Protein AF-A0A9P8YBA4-F1 (afdb_monomer)

Mean predicted aligned error: 13.86 Å

Foldseek 3Di:
DDDDDDDDPPPVVVVVVVVVVPPPDPLVVVVVVVVVLLVVLVVVVVVVVVDPDDDDDDDPPDPPRDDDDPLVVQQSVCVVVVHDPLVSQLVVVLVVLLVVLVVCVVVVNDDPVVSVCVSVDPCSVVVSVVVCVVCVPPDPVRPDDDDVVVVVVVVCQVVDPDHPDDD
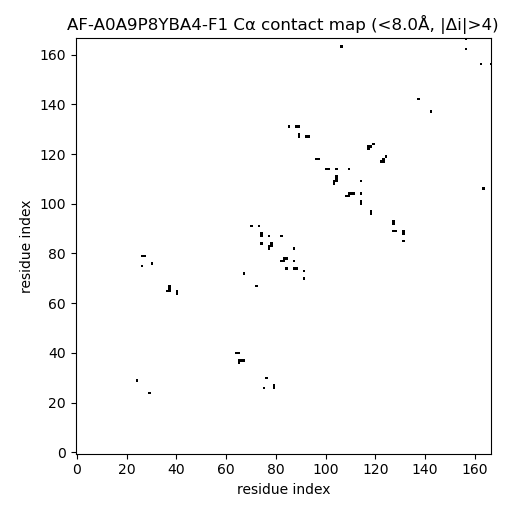
Nearest PDB structures (foldseek):
  8hc1-assembly1_D  TM=9.149E-01  e=4.266E-02  Helicobacter pylori 26695

Sequence (167 aa):
MGSDSEGYDDDSDVVEDERVRQRNVDIPAVIKAFAMLLRRSGSLAAANSSNTTTTTTTPSAAIPPVSAHLAPLFGAIARALGLDAHHTAYIFMLSHVKALVSAAIRAGMFGPFQAQKILAGKEVRELLPALIKREWDTPIEKAGQSSPVVDLWIGRHEILYSRVFNS

InterPro domains:
  IPR002639 Urease accessory protein UreF [PF01730] (59-120)
  IPR038277 UreF domain superfamily [G3DSA:1.10.4190.10] (29-143)

Secondary structure (DSSP, 8-state):
-----------HHHHHHHHHHT----HHHHHHHHHHHHHHHHHHHHHHTT------------PPP----HHHHHHHHHHHTT--HHHHHHHHHHHHHHHHHHHHHHTTSS-HHHHHHHHTSHHHHHHHHHHHHHHTT--GGG-----HHHHHHHTTGGG-SS-SS--

pLDDT: mean 76.63, std 19.06, range [36.06, 96.75]

Organism: NCBI:txid1682393

Structure (mmCIF, N/CA/C/O backbone):
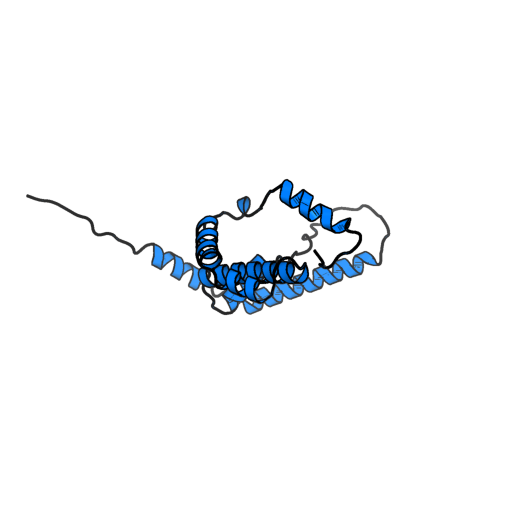data_AF-A0A9P8YBA4-F1
#
_entry.id   AF-A0A9P8YBA4-F1
#
loop_
_atom_site.group_PDB
_atom_site.id
_atom_site.type_symbol
_atom_site.label_atom_id
_atom_site.label_alt_id
_atom_site.label_comp_id
_atom_site.label_asym_id
_atom_site.label_entity_id
_atom_site.label_seq_id
_atom_site.pdbx_PDB_ins_code
_atom_site.Cartn_x
_atom_site.Cartn_y
_atom_site.Cartn_z
_atom_site.occupancy
_atom_site.B_iso_or_equiv
_atom_site.auth_seq_id
_atom_site.auth_comp_id
_atom_site.auth_asym_id
_atom_site.auth_atom_id
_atom_site.pdbx_PDB_model_num
ATOM 1 N N . MET A 1 1 ? -37.269 43.708 14.341 1.00 43.59 1 MET A N 1
ATOM 2 C CA . MET A 1 1 ? -37.031 42.604 13.391 1.00 43.59 1 MET A CA 1
ATOM 3 C C . MET A 1 1 ? -35.709 41.978 13.815 1.00 43.59 1 MET A C 1
ATOM 5 O O . MET A 1 1 ? -34.718 42.683 13.748 1.00 43.59 1 MET A O 1
ATOM 9 N N . GLY A 1 2 ? -35.649 40.821 14.486 1.00 45.50 2 GLY A N 1
ATOM 10 C CA . GLY A 1 2 ? -36.153 39.521 14.010 1.00 45.50 2 GLY A CA 1
ATOM 11 C C . GLY A 1 2 ? -35.356 39.175 12.750 1.00 45.50 2 GLY A C 1
ATOM 12 O O . GLY A 1 2 ? -35.478 39.930 11.794 1.00 45.50 2 GLY A O 1
ATOM 13 N N . SER A 1 3 ? -34.471 38.187 12.700 1.00 43.16 3 SER A N 1
ATOM 14 C CA . SER A 1 3 ? -34.571 36.809 13.197 1.00 43.16 3 SER A CA 1
ATOM 15 C C . SER A 1 3 ? -33.250 36.085 12.873 1.00 43.16 3 SER A C 1
ATOM 17 O O . SER A 1 3 ? -32.675 36.412 11.840 1.00 43.16 3 SER A O 1
ATOM 19 N N . ASP A 1 4 ? -32.841 35.153 13.748 1.00 47.38 4 ASP A N 1
ATOM 20 C CA . ASP A 1 4 ? -32.407 33.763 13.468 1.00 47.38 4 ASP A CA 1
ATOM 21 C C . ASP A 1 4 ? -31.289 33.529 12.428 1.00 47.38 4 ASP A C 1
ATOM 23 O O . ASP A 1 4 ? -31.212 34.187 11.404 1.00 47.38 4 ASP A O 1
ATOM 27 N N . SER A 1 5 ? -30.397 32.551 12.493 1.00 51.56 5 SER A N 1
ATOM 28 C CA . SER A 1 5 ? -30.035 31.438 13.374 1.00 51.56 5 SER A CA 1
ATOM 29 C C . SER A 1 5 ? -29.031 30.659 12.520 1.00 51.56 5 SER A C 1
ATOM 31 O O . SER A 1 5 ? -29.320 30.482 11.344 1.00 51.56 5 SER A O 1
ATOM 33 N N . GLU A 1 6 ? -27.919 30.175 13.065 1.00 48.19 6 GLU A N 1
ATOM 34 C CA . GLU A 1 6 ? -27.308 28.899 12.645 1.00 48.19 6 GLU A CA 1
ATOM 35 C C . GLU A 1 6 ? -26.088 28.644 13.532 1.00 48.19 6 GLU A C 1
ATOM 37 O O . GLU A 1 6 ? -24.951 29.005 13.230 1.00 48.19 6 GLU A O 1
ATOM 42 N N . GLY A 1 7 ? -26.374 28.063 14.699 1.00 44.19 7 GLY A N 1
ATOM 43 C CA . GLY A 1 7 ? -25.405 27.224 15.384 1.00 44.19 7 GLY A CA 1
ATOM 44 C C . GLY A 1 7 ? -25.181 25.991 14.519 1.00 44.19 7 GLY A C 1
ATOM 45 O O . GLY A 1 7 ? -26.136 25.315 14.142 1.00 44.19 7 GLY A O 1
ATOM 46 N N . TYR A 1 8 ? -23.928 25.753 14.156 1.00 43.12 8 TYR A N 1
ATOM 47 C CA . TYR A 1 8 ? -23.510 24.526 13.503 1.00 43.12 8 TYR A CA 1
ATOM 48 C C . TYR A 1 8 ? -23.069 23.574 14.616 1.00 43.12 8 TYR A C 1
ATOM 50 O O . TYR A 1 8 ? -21.949 23.665 15.116 1.00 43.12 8 TYR A O 1
ATOM 58 N N . ASP A 1 9 ? -24.017 22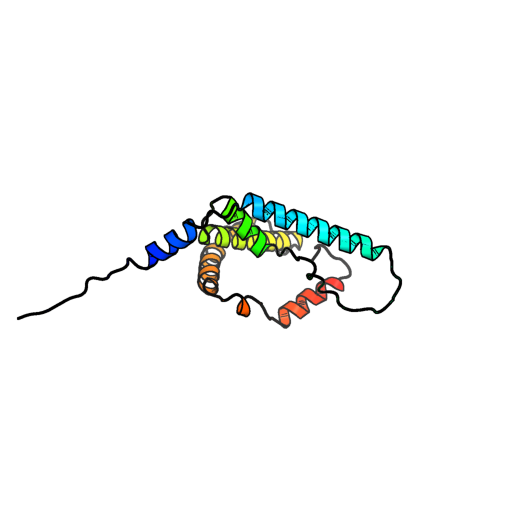.756 15.071 1.00 47.31 9 ASP A N 1
ATOM 59 C CA . ASP A 1 9 ? -23.777 21.621 15.957 1.00 47.31 9 ASP A CA 1
ATOM 60 C C . ASP A 1 9 ? -22.985 20.558 15.176 1.00 47.31 9 ASP A C 1
ATOM 62 O O . ASP A 1 9 ? -23.546 19.825 14.365 1.00 47.31 9 ASP A O 1
ATOM 66 N N . ASP A 1 10 ? -21.675 20.494 15.417 1.00 51.28 10 ASP A N 1
ATOM 67 C CA . ASP A 1 10 ? -20.763 19.450 14.927 1.00 51.28 10 ASP A CA 1
ATOM 68 C C . ASP A 1 10 ? -20.292 18.590 16.114 1.00 51.28 10 ASP A C 1
ATOM 70 O O . ASP A 1 10 ? -19.117 18.546 16.461 1.00 51.28 10 ASP A O 1
ATOM 74 N N . ASP A 1 11 ? -21.250 17.983 16.821 1.00 46.94 11 ASP A N 1
ATOM 75 C CA . ASP A 1 11 ? -21.000 17.143 18.010 1.00 46.94 11 ASP A CA 1
ATOM 76 C C . ASP A 1 11 ? -21.349 15.659 17.749 1.00 46.94 11 ASP A C 1
ATOM 78 O O . ASP A 1 11 ? -21.244 14.806 18.631 1.00 46.94 11 ASP A O 1
ATOM 82 N N . SER A 1 12 ? -21.765 15.309 16.523 1.00 49.88 12 SER A N 1
ATOM 83 C CA . SER A 1 12 ? -22.125 13.933 16.144 1.00 49.88 12 SER A CA 1
ATOM 84 C C . SER A 1 12 ? -20.917 13.047 15.834 1.00 49.88 12 SER A C 1
ATOM 86 O O . SER A 1 12 ? -20.954 11.851 16.132 1.00 49.88 12 SER A O 1
ATOM 88 N N . ASP A 1 13 ? -19.833 13.620 15.308 1.00 47.62 13 ASP A N 1
ATOM 89 C CA . ASP A 1 13 ? -18.666 12.853 14.846 1.00 47.62 13 ASP A CA 1
ATOM 90 C C . ASP A 1 13 ? -17.768 12.400 16.011 1.00 47.62 13 ASP A C 1
ATOM 92 O O . ASP A 1 13 ? -17.127 11.347 15.954 1.00 47.62 13 ASP A O 1
ATOM 96 N N . VAL A 1 14 ? -17.772 13.138 17.126 1.00 48.12 14 VAL A N 1
ATOM 97 C CA . VAL A 1 14 ? -16.989 12.799 18.329 1.00 48.12 14 VAL A CA 1
ATOM 98 C C . VAL A 1 14 ? -17.602 11.607 19.077 1.00 48.12 14 VAL A C 1
ATOM 100 O O . VAL A 1 14 ? -16.889 10.768 19.637 1.00 48.12 14 VAL A O 1
ATOM 103 N N . VAL A 1 15 ? -18.932 11.485 19.051 1.00 45.03 15 VAL A N 1
ATOM 104 C CA . VAL A 1 15 ? -19.670 10.468 19.817 1.00 45.03 15 VAL A CA 1
ATOM 105 C C . VAL A 1 15 ? -19.556 9.074 19.186 1.00 45.03 15 VAL A C 1
ATOM 107 O O . VAL A 1 15 ? -19.564 8.071 19.909 1.00 45.03 15 VAL A O 1
ATOM 110 N N . GLU A 1 16 ? -19.408 8.967 17.862 1.00 47.00 16 GLU A N 1
ATOM 111 C CA . GLU A 1 16 ? -19.177 7.672 17.205 1.00 47.00 16 GLU A CA 1
ATOM 112 C C . GLU A 1 16 ? -17.767 7.120 17.478 1.00 47.00 16 GLU A C 1
ATOM 114 O O . GLU A 1 16 ? -17.627 5.921 17.759 1.00 47.00 16 GLU A O 1
ATOM 119 N N . ASP A 1 17 ? -16.742 7.980 17.514 1.00 46.16 17 ASP A N 1
ATOM 120 C CA . ASP A 1 17 ? -15.359 7.573 17.807 1.00 46.16 17 ASP A CA 1
ATOM 121 C C . ASP A 1 17 ? -15.195 7.099 19.273 1.00 46.16 17 ASP A C 1
ATOM 123 O O . ASP A 1 17 ? -14.491 6.122 19.566 1.00 46.16 17 ASP A O 1
ATOM 127 N N . GLU A 1 18 ? -15.940 7.690 20.217 1.00 42.06 18 GLU A N 1
ATOM 128 C CA . GLU A 1 18 ? -15.974 7.229 21.615 1.00 42.06 18 GLU A CA 1
ATOM 129 C C . GLU A 1 18 ? -16.693 5.884 21.808 1.00 42.06 18 GLU A C 1
ATOM 131 O O . GLU A 1 18 ? -16.245 5.046 22.603 1.00 42.06 18 GLU A O 1
ATOM 136 N N . ARG A 1 19 ? -17.770 5.613 21.058 1.00 41.31 19 ARG A N 1
ATOM 137 C CA . ARG A 1 19 ? -18.504 4.335 21.159 1.00 41.31 19 ARG A CA 1
ATOM 138 C C . ARG A 1 19 ? -17.703 3.149 20.623 1.00 41.31 19 ARG A C 1
ATOM 140 O O . ARG A 1 19 ? -17.840 2.034 21.135 1.00 41.31 19 ARG A O 1
ATOM 147 N N . VAL A 1 20 ? -16.820 3.366 19.647 1.00 50.91 20 VAL A N 1
ATOM 148 C CA . VAL A 1 20 ? -15.900 2.326 19.152 1.00 50.91 20 VAL A CA 1
ATOM 149 C C . VAL A 1 20 ? -14.756 2.065 20.143 1.00 50.91 20 VAL A C 1
ATOM 151 O O . VAL A 1 20 ? -14.313 0.917 20.263 1.00 50.91 20 VAL A O 1
ATOM 154 N N . ARG A 1 21 ? -14.319 3.077 20.911 1.00 47.66 21 ARG A N 1
ATOM 155 C CA . ARG A 1 21 ? -13.279 2.940 21.952 1.00 47.66 21 ARG A CA 1
ATOM 156 C C . ARG A 1 21 ? -13.699 2.087 23.156 1.00 47.66 21 ARG A C 1
ATOM 158 O O . ARG A 1 21 ? -12.829 1.486 23.779 1.00 47.66 21 ARG A O 1
ATOM 165 N N . GLN A 1 22 ? -14.992 1.987 23.474 1.00 46.25 22 GLN A N 1
ATOM 166 C CA . GLN A 1 22 ? -15.466 1.305 24.693 1.00 46.25 22 GLN A CA 1
ATOM 167 C C . GLN A 1 22 ? -15.688 -0.211 24.572 1.00 46.25 22 GLN A C 1
ATOM 169 O O . GLN A 1 22 ? -15.947 -0.874 25.580 1.00 46.25 22 GLN A O 1
ATOM 174 N N . ARG A 1 23 ? -15.521 -0.820 23.391 1.00 53.34 23 ARG A N 1
ATOM 175 C CA . ARG A 1 23 ? -15.385 -2.282 23.333 1.00 53.34 23 ARG A CA 1
ATOM 176 C C . ARG A 1 23 ? -13.966 -2.646 23.741 1.00 53.34 23 ARG A C 1
ATOM 178 O O . ARG A 1 23 ? -13.057 -2.631 22.916 1.00 53.34 23 ARG A O 1
ATOM 185 N N . ASN A 1 24 ? -13.804 -3.000 25.014 1.00 56.22 24 ASN A N 1
ATOM 186 C CA . ASN A 1 24 ? -12.601 -3.622 25.560 1.00 56.22 24 ASN A CA 1
ATOM 187 C C . ASN A 1 24 ? -12.433 -5.035 24.960 1.00 56.22 24 ASN A C 1
ATOM 189 O O . ASN A 1 24 ? -12.641 -6.051 25.621 1.00 56.22 24 ASN A O 1
ATOM 193 N N . VAL A 1 25 ? -12.175 -5.102 23.653 1.00 64.50 25 VAL A N 1
ATOM 194 C CA . VAL A 1 25 ? -11.803 -6.330 22.959 1.00 64.50 25 VAL A CA 1
ATOM 195 C C . VAL A 1 25 ? -10.349 -6.581 23.317 1.00 64.50 25 VAL A C 1
ATOM 197 O O . VAL A 1 25 ? -9.489 -5.763 23.001 1.00 64.50 25 VAL A O 1
ATOM 200 N N . ASP A 1 26 ? -10.064 -7.708 23.960 1.00 75.44 26 ASP A N 1
ATOM 201 C CA . ASP A 1 26 ? -8.692 -8.168 24.166 1.00 75.44 26 ASP A CA 1
ATOM 202 C C . ASP A 1 26 ? -8.107 -8.588 22.804 1.00 75.44 26 ASP A C 1
ATOM 204 O O . ASP A 1 26 ? -8.183 -9.746 22.382 1.00 75.44 26 ASP A O 1
ATOM 208 N N . ILE A 1 27 ? -7.591 -7.606 22.058 1.00 72.06 27 ILE A N 1
ATOM 209 C CA . ILE A 1 27 ? -7.025 -7.793 20.717 1.00 72.06 27 ILE A CA 1
ATOM 210 C C . ILE A 1 27 ? -5.898 -8.848 20.734 1.00 72.06 27 ILE A C 1
ATOM 212 O O . ILE A 1 27 ? -5.898 -9.716 19.855 1.00 72.06 27 ILE A O 1
ATOM 216 N N . PRO A 1 28 ? -4.980 -8.873 21.726 1.00 75.94 28 PRO A N 1
ATOM 217 C CA . PRO A 1 28 ? -4.026 -9.970 21.887 1.00 75.94 28 PRO A CA 1
ATOM 218 C C . PRO A 1 28 ? -4.672 -11.357 21.992 1.00 75.94 28 PRO A C 1
ATOM 220 O O . PRO A 1 28 ? -4.176 -12.303 21.369 1.00 75.94 28 PRO A O 1
ATOM 223 N N . ALA A 1 29 ? -5.766 -11.505 22.744 1.00 80.56 29 ALA A N 1
ATOM 224 C CA . ALA A 1 29 ? -6.491 -12.773 22.827 1.00 80.56 29 ALA A CA 1
ATOM 225 C C . ALA A 1 29 ? -7.125 -13.163 21.483 1.00 80.56 29 ALA A C 1
ATOM 227 O O . ALA A 1 29 ? -7.011 -14.320 21.070 1.00 80.56 29 ALA A O 1
ATOM 228 N N . VAL A 1 30 ? -7.711 -12.204 20.757 1.00 80.12 30 VAL A N 1
ATOM 229 C CA . VAL A 1 30 ? -8.288 -12.436 19.420 1.00 80.12 30 VAL A CA 1
ATOM 230 C C . VAL A 1 30 ? -7.214 -12.869 18.419 1.00 80.12 30 VAL A C 1
ATOM 232 O O . VAL A 1 30 ? -7.400 -13.856 17.706 1.00 80.12 30 VAL A O 1
ATOM 235 N N . ILE A 1 31 ? -6.057 -12.201 18.401 1.00 80.62 31 ILE A N 1
ATOM 236 C CA . ILE A 1 31 ? -4.935 -12.558 17.518 1.00 80.62 31 ILE A CA 1
ATOM 237 C C . ILE A 1 31 ? -4.395 -13.951 17.866 1.00 80.62 31 ILE A C 1
ATOM 239 O O . ILE A 1 31 ? -4.142 -14.750 16.963 1.00 80.62 31 ILE A O 1
ATOM 243 N N . LYS A 1 32 ? -4.253 -14.284 19.158 1.00 82.56 32 LYS A N 1
ATOM 244 C CA . LYS A 1 32 ? -3.837 -15.631 19.591 1.00 82.56 32 LYS A CA 1
ATOM 245 C C . LYS A 1 32 ? -4.837 -16.698 19.150 1.00 82.56 32 LYS A C 1
ATOM 247 O O . LYS A 1 32 ? -4.419 -17.726 18.618 1.00 82.56 32 LYS A O 1
ATOM 252 N N . ALA A 1 33 ? -6.135 -16.456 19.327 1.00 79.69 33 ALA A N 1
ATOM 253 C CA . ALA A 1 33 ? -7.186 -17.371 18.890 1.00 79.69 33 ALA A CA 1
ATOM 254 C C . ALA A 1 33 ? -7.162 -17.580 17.367 1.00 79.69 33 ALA A C 1
ATOM 256 O O . ALA A 1 33 ? -7.175 -18.722 16.899 1.00 79.69 33 ALA A O 1
ATOM 257 N N . PHE A 1 34 ? -7.031 -16.498 16.597 1.00 78.62 34 PHE A N 1
ATOM 258 C CA . PHE A 1 34 ? -6.917 -16.557 15.142 1.00 78.62 34 PHE A CA 1
ATOM 259 C C . PHE A 1 34 ? -5.653 -17.303 14.687 1.00 78.62 34 PHE A C 1
ATOM 261 O O . PHE A 1 34 ? -5.721 -18.164 13.812 1.00 78.62 34 PHE A O 1
ATOM 268 N N . ALA A 1 35 ? -4.504 -17.058 15.323 1.00 81.00 35 ALA A N 1
ATOM 269 C CA . ALA A 1 35 ? -3.259 -17.763 15.024 1.00 81.00 35 ALA A CA 1
ATOM 270 C C . ALA A 1 35 ? -3.350 -19.270 15.326 1.00 81.00 35 ALA A C 1
ATOM 272 O O . ALA A 1 35 ? -2.834 -20.084 14.556 1.00 81.00 35 ALA A O 1
ATOM 273 N N . MET A 1 36 ? -4.023 -19.661 16.415 1.00 83.56 36 MET A N 1
ATOM 274 C CA . MET A 1 36 ? -4.294 -21.073 16.716 1.00 83.56 36 MET A CA 1
ATOM 275 C C . MET A 1 36 ? -5.189 -21.713 15.650 1.00 83.56 36 MET A C 1
ATOM 277 O O . MET A 1 36 ? -4.912 -22.830 15.210 1.00 83.56 36 MET A O 1
ATOM 281 N N . LEU A 1 37 ? -6.216 -20.998 15.187 1.00 80.44 37 LEU A N 1
ATOM 282 C CA . LEU A 1 37 ? -7.104 -21.459 14.121 1.00 80.44 37 LEU A CA 1
ATOM 283 C C . LEU A 1 37 ? -6.366 -21.612 12.780 1.00 80.44 37 LEU A C 1
ATOM 285 O O . LEU A 1 37 ? -6.548 -22.614 12.084 1.00 80.44 37 LEU A O 1
ATOM 289 N N . LEU A 1 38 ? -5.474 -20.676 12.447 1.00 79.62 38 LEU A N 1
ATOM 290 C CA . LEU A 1 38 ? -4.640 -20.742 11.244 1.00 79.62 38 LEU A CA 1
ATOM 291 C C . LEU A 1 38 ? -3.650 -21.919 11.301 1.00 79.62 38 LEU A C 1
ATOM 293 O O . LEU A 1 38 ? -3.497 -22.659 10.335 1.00 79.62 38 LEU A O 1
ATOM 297 N N . ARG A 1 39 ? -3.020 -22.162 12.458 1.00 82.12 39 ARG A N 1
ATOM 298 C CA . ARG A 1 39 ? -2.133 -23.325 12.652 1.00 82.12 39 ARG A CA 1
ATOM 299 C C . ARG A 1 39 ? -2.892 -24.646 12.567 1.00 82.12 39 ARG A C 1
ATOM 301 O O . ARG A 1 39 ? -2.398 -25.593 11.960 1.00 82.12 39 ARG A O 1
ATOM 308 N N . ARG A 1 40 ? -4.097 -24.710 13.141 1.00 79.31 40 ARG A N 1
ATOM 309 C CA . ARG A 1 40 ? -4.948 -25.904 13.083 1.00 79.31 40 ARG A CA 1
ATOM 310 C C . ARG A 1 40 ? -5.429 -26.186 11.661 1.00 79.31 40 ARG A C 1
ATOM 312 O O . ARG A 1 40 ? -5.394 -27.338 11.249 1.00 79.31 40 ARG A O 1
ATOM 319 N N . SER A 1 41 ? -5.836 -25.161 10.912 1.00 72.25 41 SER A N 1
ATOM 320 C CA . SER A 1 41 ? -6.242 -25.311 9.506 1.00 72.25 41 SER A CA 1
ATOM 321 C C . SER A 1 41 ? -5.069 -25.695 8.601 1.00 72.25 41 SER A C 1
ATOM 323 O O . SER A 1 41 ? -5.212 -26.623 7.810 1.00 72.25 41 SER A O 1
ATOM 325 N N . GLY A 1 42 ? -3.888 -25.091 8.780 1.00 67.38 42 GLY A N 1
ATOM 326 C CA . GLY A 1 42 ? -2.666 -25.505 8.082 1.00 67.38 42 GLY A CA 1
ATOM 327 C C . GLY A 1 42 ? -2.254 -26.948 8.402 1.00 67.38 42 GLY A C 1
ATOM 328 O O . GLY A 1 42 ? -1.892 -27.704 7.504 1.00 67.38 42 GLY A O 1
ATOM 329 N N . SER A 1 43 ? -2.383 -27.370 9.665 1.00 66.31 43 SER A N 1
ATOM 330 C CA . SER A 1 43 ? -2.137 -28.758 10.077 1.00 66.31 43 SER A CA 1
ATOM 331 C C . SER A 1 43 ? -3.169 -29.738 9.510 1.00 66.31 43 SER A C 1
ATOM 333 O O . SER A 1 43 ? -2.790 -30.849 9.151 1.00 66.31 43 SER A O 1
ATOM 335 N N . LEU A 1 44 ? -4.450 -29.357 9.419 1.00 60.38 44 LEU A N 1
ATOM 336 C CA . LEU A 1 44 ? -5.491 -30.179 8.786 1.00 60.38 44 LEU A CA 1
ATOM 337 C C . LEU A 1 44 ? -5.231 -30.338 7.281 1.00 60.38 44 LEU A C 1
ATOM 339 O O . LEU A 1 44 ? -5.358 -31.436 6.749 1.00 60.38 44 LEU A O 1
ATOM 343 N N . ALA A 1 45 ? -4.827 -29.257 6.607 1.00 59.88 45 ALA A N 1
ATOM 344 C CA . ALA A 1 45 ? -4.445 -29.292 5.198 1.00 59.88 45 ALA A CA 1
ATOM 345 C C . ALA A 1 45 ? -3.219 -30.196 4.962 1.00 59.88 45 ALA A C 1
ATOM 347 O O . ALA A 1 45 ? -3.203 -30.972 4.010 1.00 59.88 45 ALA A O 1
ATOM 348 N N . ALA A 1 46 ? -2.226 -30.162 5.859 1.00 58.94 46 ALA A N 1
ATOM 349 C CA . ALA A 1 46 ? -1.067 -31.054 5.802 1.00 58.94 46 ALA A CA 1
ATOM 350 C C . ALA A 1 46 ? -1.428 -32.530 6.070 1.00 58.94 46 ALA A C 1
ATOM 352 O O . ALA A 1 46 ? -0.895 -33.413 5.403 1.00 58.94 46 ALA A O 1
ATOM 353 N N . ALA A 1 47 ? -2.352 -32.804 7.000 1.00 58.12 47 ALA A N 1
ATOM 354 C CA . ALA A 1 47 ? -2.805 -34.160 7.328 1.00 58.12 47 ALA A CA 1
ATOM 355 C C . ALA A 1 47 ? -3.693 -34.788 6.235 1.00 58.12 47 ALA A C 1
ATOM 357 O O . ALA A 1 47 ? -3.634 -35.993 6.003 1.00 58.12 47 ALA A O 1
ATOM 358 N N . ASN A 1 48 ? -4.490 -33.989 5.519 1.00 52.81 48 ASN A N 1
ATOM 359 C CA . ASN A 1 48 ? -5.296 -34.489 4.400 1.00 52.81 48 ASN A CA 1
ATOM 360 C C . ASN A 1 48 ? -4.461 -34.783 3.140 1.00 52.81 48 ASN A C 1
ATOM 362 O O . ASN A 1 48 ? -4.885 -35.593 2.317 1.00 52.81 48 ASN A O 1
ATOM 366 N N . SER A 1 49 ? -3.267 -34.196 3.000 1.00 51.31 49 SER A N 1
ATOM 367 C CA . SER A 1 49 ? -2.345 -34.509 1.895 1.00 51.31 49 SER A CA 1
ATOM 368 C C . SER A 1 49 ? -1.715 -35.905 1.989 1.00 51.31 49 SER A C 1
ATOM 370 O O . SER A 1 49 ? -1.189 -36.385 0.990 1.00 51.31 49 SER A O 1
ATOM 372 N N . SER A 1 50 ? -1.774 -36.585 3.143 1.00 51.91 50 SER A N 1
ATOM 373 C CA . SER A 1 50 ? -1.224 -37.942 3.292 1.00 51.91 50 SER A CA 1
ATOM 374 C C . SER A 1 50 ? -2.230 -39.073 3.049 1.00 51.91 50 SER A C 1
ATOM 376 O O . SER A 1 50 ? -1.803 -40.209 2.876 1.00 51.91 50 SER A O 1
ATOM 378 N N . ASN A 1 51 ? -3.539 -38.793 2.979 1.00 47.97 51 ASN A N 1
ATOM 379 C CA . ASN A 1 51 ? -4.575 -39.823 2.822 1.00 47.97 51 ASN A CA 1
ATOM 380 C C . ASN A 1 51 ? -5.475 -39.544 1.609 1.00 47.97 51 ASN A C 1
ATOM 382 O O . ASN A 1 51 ? -6.644 -39.181 1.745 1.00 47.97 51 ASN A O 1
ATOM 386 N N . THR A 1 52 ? -4.959 -39.745 0.396 1.00 43.34 52 THR A N 1
ATOM 387 C CA . THR A 1 52 ? -5.815 -39.829 -0.795 1.00 43.34 52 THR A CA 1
ATOM 388 C C . THR A 1 52 ? -6.489 -41.203 -0.835 1.00 43.34 52 THR A C 1
ATOM 390 O O . THR A 1 52 ? -5.963 -42.164 -1.387 1.00 43.34 52 THR A O 1
ATOM 393 N N . THR A 1 53 ? -7.671 -41.328 -0.233 1.00 39.16 53 THR A N 1
ATOM 394 C CA . THR A 1 53 ? -8.627 -42.386 -0.591 1.00 39.16 53 THR A CA 1
ATOM 395 C C . THR A 1 53 ? -10.028 -41.793 -0.606 1.00 39.16 53 THR A C 1
ATOM 397 O O . THR A 1 53 ? -10.600 -41.415 0.413 1.00 39.16 53 THR A O 1
ATOM 400 N N . THR A 1 54 ? -10.542 -41.677 -1.821 1.00 48.28 54 THR A N 1
ATOM 401 C CA . THR A 1 54 ? -11.865 -41.210 -2.217 1.00 48.28 54 THR A CA 1
ATOM 402 C C . THR A 1 54 ? -12.955 -42.034 -1.537 1.00 48.28 54 THR A C 1
ATOM 404 O O . THR A 1 54 ? -13.147 -43.192 -1.886 1.00 48.28 54 THR A O 1
ATOM 407 N N . THR A 1 55 ? -13.720 -41.436 -0.623 1.00 36.31 55 THR A N 1
ATOM 408 C CA . THR A 1 55 ? -15.108 -41.853 -0.365 1.00 36.31 55 THR A CA 1
ATOM 409 C C . THR A 1 55 ? -15.973 -40.641 -0.021 1.00 36.31 55 THR A C 1
ATOM 411 O O . THR A 1 55 ? -15.766 -39.923 0.952 1.00 36.31 55 THR A O 1
ATOM 414 N N . THR A 1 56 ? -16.944 -40.401 -0.896 1.00 50.38 56 THR A N 1
ATOM 415 C CA . THR A 1 56 ? -18.088 -39.496 -0.769 1.00 50.38 56 THR A CA 1
ATOM 416 C C . THR A 1 56 ? -18.902 -39.802 0.484 1.00 50.38 56 THR A C 1
ATOM 418 O O . THR A 1 56 ? -19.558 -40.839 0.521 1.00 50.38 56 THR A O 1
ATOM 421 N N . THR A 1 57 ? -18.938 -38.902 1.471 1.00 38.84 57 THR A N 1
ATOM 422 C CA . THR A 1 57 ? -20.011 -38.828 2.484 1.00 38.84 5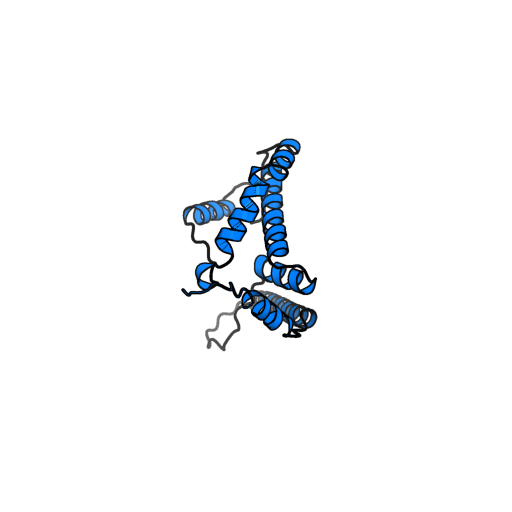7 THR A CA 1
ATOM 423 C C . THR A 1 57 ? -20.059 -37.419 3.103 1.00 38.84 57 THR A C 1
ATOM 425 O O . THR A 1 57 ? -19.115 -37.002 3.758 1.00 38.84 57 THR A O 1
ATOM 428 N N . THR A 1 58 ? -21.172 -36.715 2.856 1.00 36.06 58 THR A N 1
ATOM 429 C CA . THR A 1 58 ? -21.791 -35.619 3.641 1.00 36.06 58 THR A CA 1
ATOM 430 C C . THR A 1 58 ? -20.924 -34.396 4.021 1.00 36.06 58 THR A C 1
ATOM 432 O O . THR A 1 58 ? -20.012 -34.522 4.836 1.00 36.06 58 THR A O 1
ATOM 435 N N . PRO A 1 59 ? -21.236 -33.162 3.554 1.00 40.31 59 PRO A N 1
ATOM 436 C CA . PRO A 1 59 ? -20.518 -31.962 3.980 1.00 40.31 59 PRO A CA 1
ATOM 437 C C . PRO A 1 59 ? -20.953 -31.577 5.403 1.00 40.31 59 PRO A C 1
ATOM 439 O O . PRO A 1 59 ? -21.819 -30.730 5.609 1.00 40.31 59 PRO A O 1
ATOM 442 N N . SER A 1 60 ? -20.367 -32.224 6.411 1.00 40.34 60 SER A N 1
ATOM 443 C CA . SER A 1 60 ? -20.438 -31.778 7.802 1.00 40.34 60 SER A CA 1
ATOM 444 C C . SER A 1 60 ? -19.764 -30.416 7.898 1.00 40.34 60 SER A C 1
ATOM 446 O O . SER A 1 60 ? -18.544 -30.398 8.018 1.00 40.34 60 SER A O 1
ATOM 448 N N . ALA A 1 61 ? -20.548 -29.331 7.807 1.00 47.62 61 ALA A N 1
ATOM 449 C CA . ALA A 1 61 ? -20.265 -27.942 8.203 1.00 47.62 61 ALA A CA 1
ATOM 450 C C . ALA A 1 61 ? -18.773 -27.616 8.405 1.00 47.62 61 ALA A C 1
ATOM 452 O O . ALA A 1 61 ? -18.346 -27.169 9.472 1.00 47.62 61 ALA A O 1
ATOM 453 N N . ALA A 1 62 ? -17.963 -27.905 7.386 1.00 50.78 62 ALA A N 1
ATOM 454 C CA . ALA A 1 62 ? -16.530 -27.754 7.466 1.00 50.78 62 ALA A CA 1
ATOM 455 C C . ALA A 1 62 ? -16.312 -26.260 7.334 1.00 50.78 62 ALA A C 1
ATOM 457 O O . ALA A 1 62 ? -16.486 -25.702 6.251 1.00 50.78 62 ALA A O 1
ATOM 458 N N . ILE A 1 63 ? -16.033 -25.608 8.464 1.00 51.62 63 ILE A N 1
ATOM 459 C CA . ILE A 1 63 ? -15.614 -24.211 8.491 1.00 51.62 63 ILE A CA 1
ATOM 460 C C . ILE A 1 63 ? -14.539 -24.087 7.404 1.00 51.62 63 ILE A C 1
ATOM 462 O O . ILE A 1 63 ? -13.551 -24.831 7.471 1.00 51.62 63 ILE A O 1
ATOM 466 N N . PRO A 1 64 ? -14.749 -23.248 6.373 1.00 55.91 64 PRO A N 1
ATOM 467 C CA . PRO A 1 64 ? -13.803 -23.147 5.278 1.00 55.91 64 PRO A CA 1
ATOM 468 C C . PRO A 1 64 ? -12.419 -22.812 5.845 1.00 55.91 64 PRO A C 1
ATOM 470 O O . PRO A 1 64 ? -12.327 -22.122 6.868 1.00 55.91 64 PRO A O 1
ATOM 473 N N . PRO A 1 65 ? -11.339 -23.326 5.232 1.00 60.31 65 PRO A N 1
ATOM 474 C CA . PRO A 1 65 ? -9.988 -23.070 5.704 1.00 60.31 65 PRO A CA 1
ATOM 475 C C . PRO A 1 65 ? -9.787 -21.562 5.850 1.00 60.31 65 PRO A C 1
ATOM 477 O O . PRO A 1 65 ? -9.992 -20.793 4.910 1.00 60.31 65 PRO A O 1
ATOM 480 N N . VAL A 1 66 ? -9.433 -21.136 7.061 1.00 65.50 66 VAL A N 1
ATOM 481 C CA . VAL A 1 66 ? -9.258 -19.720 7.369 1.00 65.50 66 VAL A CA 1
ATOM 482 C C . VAL A 1 66 ? -8.094 -19.188 6.552 1.00 65.50 66 VAL A C 1
ATOM 484 O O . VAL A 1 66 ? -6.947 -19.569 6.767 1.00 65.50 66 VAL A O 1
ATOM 487 N N . SER A 1 67 ? -8.397 -18.302 5.608 1.00 67.69 67 SER A N 1
ATOM 488 C CA . SER A 1 67 ? -7.394 -17.599 4.818 1.00 67.69 67 SER A CA 1
ATOM 489 C C . SER A 1 67 ? -7.065 -16.271 5.485 1.00 67.69 67 SER A C 1
ATOM 491 O O . SER A 1 67 ? -7.922 -15.406 5.661 1.00 67.69 67 SER A O 1
ATOM 493 N N . ALA A 1 68 ? -5.806 -16.118 5.888 1.00 74.38 68 ALA A N 1
ATOM 494 C CA . ALA A 1 68 ? -5.303 -14.875 6.449 1.00 74.38 68 ALA A CA 1
ATOM 495 C C . ALA A 1 68 ? -4.797 -13.978 5.314 1.00 74.38 68 ALA A C 1
ATOM 497 O O . ALA A 1 68 ? -3.632 -14.050 4.922 1.00 74.38 68 ALA A O 1
ATOM 498 N N . HIS A 1 69 ? -5.678 -13.137 4.771 1.00 86.06 69 HIS A N 1
ATOM 499 C CA . HIS A 1 69 ? -5.258 -12.102 3.830 1.00 86.06 69 HIS A CA 1
ATOM 500 C C . HIS A 1 69 ? -4.419 -11.042 4.553 1.00 86.06 69 HIS A C 1
ATOM 502 O O . HIS A 1 69 ? -4.721 -10.645 5.681 1.00 86.06 69 HIS A O 1
ATOM 508 N N . LEU A 1 70 ? -3.367 -10.570 3.882 1.00 88.56 70 LEU A N 1
ATOM 509 C CA . LEU A 1 70 ? -2.398 -9.649 4.472 1.00 88.56 70 LEU A CA 1
ATOM 510 C C . LEU A 1 70 ? -3.045 -8.339 4.942 1.00 88.56 70 LEU A C 1
ATOM 512 O O . LEU A 1 70 ? -2.751 -7.891 6.044 1.00 88.56 70 LEU A O 1
ATOM 516 N N . ALA A 1 71 ? -3.926 -7.741 4.134 1.00 89.81 71 ALA A N 1
ATOM 517 C CA . ALA A 1 71 ? -4.528 -6.443 4.440 1.00 89.81 71 ALA A CA 1
ATOM 518 C C . ALA A 1 71 ? -5.373 -6.457 5.736 1.00 89.81 71 ALA A C 1
ATOM 520 O O . ALA A 1 71 ? -5.054 -5.682 6.642 1.00 89.81 71 ALA A O 1
ATOM 521 N N . PRO A 1 72 ? -6.365 -7.360 5.911 1.00 88.38 72 PRO A N 1
ATOM 522 C CA . PRO A 1 72 ? -7.119 -7.450 7.165 1.00 88.38 72 PRO A CA 1
ATOM 523 C C . PRO A 1 72 ? -6.246 -7.750 8.388 1.00 88.38 72 PRO A C 1
ATOM 525 O O . PRO A 1 72 ? -6.439 -7.159 9.451 1.00 88.38 72 PRO A O 1
ATOM 528 N N . LEU A 1 73 ? -5.259 -8.643 8.247 1.00 88.44 73 LEU A N 1
ATOM 529 C CA . LEU A 1 73 ? -4.376 -9.009 9.355 1.00 88.44 73 LEU A CA 1
ATOM 530 C C . LEU A 1 73 ? -3.472 -7.843 9.772 1.00 88.44 73 LEU A C 1
ATOM 532 O O . LEU A 1 73 ? -3.305 -7.588 10.965 1.00 88.44 73 LEU A O 1
ATOM 536 N N . PHE A 1 74 ? -2.912 -7.122 8.800 1.00 91.88 74 PHE A N 1
ATOM 537 C CA . PHE A 1 74 ? -2.104 -5.935 9.054 1.00 91.88 74 PHE A CA 1
ATOM 538 C C . PHE A 1 74 ? -2.908 -4.876 9.814 1.00 91.88 74 PHE A C 1
ATOM 540 O O . PHE A 1 74 ? -2.427 -4.359 10.819 1.00 91.88 74 PHE A O 1
ATOM 547 N N . GLY A 1 75 ? -4.151 -4.617 9.393 1.00 91.25 75 GLY A N 1
AT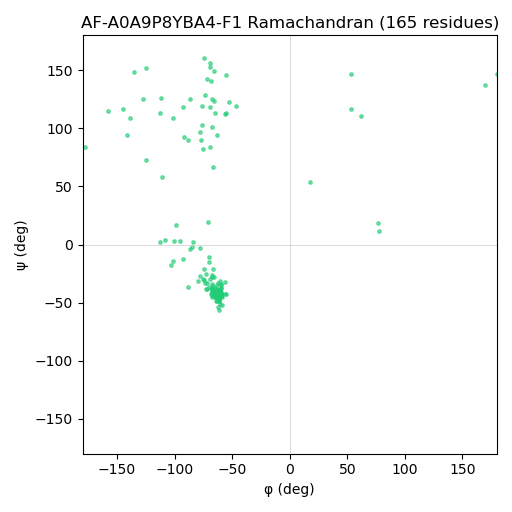OM 548 C CA . GLY A 1 75 ? -5.049 -3.687 10.079 1.00 91.25 75 GLY A CA 1
ATOM 549 C C . GLY A 1 75 ? -5.349 -4.097 11.523 1.00 91.25 75 GLY A C 1
ATOM 550 O O . GLY A 1 75 ? -5.246 -3.274 12.432 1.00 91.25 75 GLY A O 1
ATOM 551 N N . ALA A 1 76 ? -5.641 -5.380 11.762 1.00 88.38 76 ALA A N 1
ATOM 552 C CA . ALA A 1 76 ? -5.898 -5.896 13.108 1.00 88.38 76 ALA A CA 1
ATOM 553 C C . ALA A 1 76 ? -4.685 -5.733 14.042 1.00 88.38 76 ALA A C 1
ATOM 555 O O . ALA A 1 76 ? -4.834 -5.309 15.189 1.00 88.38 76 ALA A O 1
ATOM 556 N N . ILE A 1 77 ? -3.479 -6.027 13.546 1.00 88.88 77 ILE A N 1
ATOM 557 C CA . ILE A 1 77 ? -2.235 -5.857 14.309 1.00 88.88 77 ILE A CA 1
ATOM 558 C C . ILE A 1 77 ? -1.951 -4.373 14.557 1.00 88.88 77 ILE A C 1
ATOM 560 O O . ILE A 1 77 ? -1.629 -3.998 15.680 1.00 88.88 77 ILE A O 1
ATOM 564 N N . ALA A 1 78 ? -2.097 -3.518 13.545 1.00 91.25 78 ALA A N 1
ATOM 565 C CA . ALA A 1 78 ? -1.873 -2.084 13.693 1.00 91.25 78 ALA A CA 1
ATOM 566 C C . ALA A 1 78 ? -2.821 -1.468 14.734 1.00 91.25 78 ALA A C 1
ATOM 568 O O . ALA A 1 78 ? -2.381 -0.707 15.596 1.00 91.25 78 ALA A O 1
ATOM 569 N N . ARG A 1 79 ? -4.093 -1.890 14.744 1.00 88.19 79 ARG A N 1
ATOM 570 C CA . ARG A 1 79 ? -5.051 -1.500 15.783 1.00 88.19 79 ARG A CA 1
ATOM 571 C C . ARG A 1 79 ? -4.640 -2.002 17.169 1.00 88.19 79 ARG A C 1
ATOM 573 O O . ARG A 1 79 ? -4.752 -1.246 18.129 1.00 88.19 79 ARG A O 1
ATOM 580 N N . ALA A 1 80 ? -4.132 -3.233 17.277 1.00 85.50 80 ALA A N 1
ATOM 581 C CA . ALA A 1 80 ? -3.604 -3.785 18.532 1.00 85.50 80 ALA A CA 1
ATOM 582 C C . ALA A 1 80 ? -2.435 -2.961 19.093 1.00 85.50 80 ALA A C 1
ATOM 584 O O . ALA A 1 80 ? -2.275 -2.849 20.305 1.00 85.50 80 ALA A O 1
ATOM 585 N N . LEU A 1 81 ? -1.627 -2.389 18.201 1.00 87.81 81 LEU A N 1
ATOM 586 C CA . LEU A 1 81 ? -0.494 -1.524 18.527 1.00 87.81 81 LEU A CA 1
ATOM 587 C C . LEU A 1 81 ? -0.901 -0.060 18.768 1.00 87.81 81 LEU A C 1
ATOM 589 O O . LEU A 1 81 ? -0.034 0.775 19.013 1.00 87.81 81 LEU A O 1
ATOM 593 N N . GLY A 1 82 ? -2.196 0.262 18.702 1.00 86.69 82 GLY A N 1
ATOM 594 C CA . GLY A 1 82 ? -2.708 1.610 18.938 1.00 86.69 82 GLY A CA 1
ATOM 595 C C . GLY A 1 82 ? -2.497 2.580 17.775 1.00 86.69 82 GLY A C 1
ATOM 596 O O . GLY A 1 82 ? -2.576 3.788 17.988 1.00 86.69 82 GLY A O 1
ATOM 597 N N . LEU A 1 83 ? -2.234 2.090 16.558 1.00 90.62 83 LEU A N 1
ATOM 598 C CA . LEU A 1 83 ? -2.175 2.961 15.388 1.00 90.62 83 LEU A CA 1
ATOM 599 C C . LEU A 1 83 ? -3.578 3.434 15.003 1.00 90.62 83 LEU A C 1
ATOM 601 O O . LEU A 1 83 ? -4.557 2.683 15.040 1.00 90.62 83 LEU A O 1
ATOM 605 N N . ASP A 1 84 ? -3.636 4.690 14.582 1.00 93.44 84 ASP A N 1
ATOM 606 C CA . ASP A 1 84 ? -4.797 5.270 13.927 1.00 93.44 84 ASP A CA 1
ATOM 607 C C . ASP A 1 84 ? -5.059 4.604 12.557 1.00 93.44 84 ASP A C 1
ATOM 609 O O . ASP A 1 84 ? -4.137 4.130 11.877 1.00 93.44 84 ASP A O 1
ATOM 613 N N . ALA A 1 85 ? -6.330 4.548 12.156 1.00 91.31 8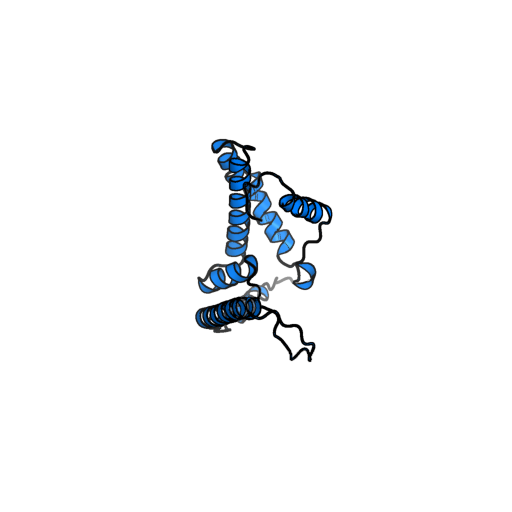5 ALA A N 1
ATOM 614 C CA . ALA A 1 85 ? -6.769 3.839 10.959 1.00 91.31 85 ALA A CA 1
ATOM 615 C C . ALA A 1 85 ? -6.236 4.488 9.670 1.00 91.31 85 ALA A C 1
ATOM 617 O O . ALA A 1 85 ? -5.748 3.774 8.787 1.00 91.31 85 ALA A O 1
ATOM 618 N N . HIS A 1 86 ? -6.243 5.823 9.576 1.00 94.31 86 HIS A N 1
ATOM 619 C CA . HIS A 1 86 ? -5.725 6.529 8.400 1.00 94.31 86 HIS A CA 1
ATOM 620 C C . HIS A 1 86 ? -4.214 6.342 8.262 1.00 94.31 86 HIS A C 1
ATOM 622 O O . HIS A 1 86 ? -3.719 6.034 7.172 1.00 94.31 86 HIS A O 1
ATOM 628 N N . HIS A 1 87 ? -3.477 6.452 9.369 1.00 94.69 87 HIS A N 1
ATOM 629 C CA . HIS A 1 87 ? -2.039 6.178 9.373 1.00 94.69 87 HIS A CA 1
ATOM 630 C C . HIS A 1 87 ? -1.723 4.730 8.981 1.00 94.69 87 HIS A C 1
ATOM 632 O O . HIS A 1 87 ? -0.795 4.482 8.208 1.00 94.69 87 HIS A O 1
ATOM 638 N N . THR A 1 88 ? -2.517 3.775 9.463 1.00 96.50 88 THR A N 1
ATOM 639 C CA . THR A 1 88 ? -2.382 2.356 9.111 1.00 96.50 88 THR A CA 1
ATOM 640 C C . THR A 1 88 ? -2.581 2.134 7.613 1.00 96.50 88 THR A C 1
ATOM 642 O O . THR A 1 88 ? -1.736 1.500 6.975 1.00 96.50 88 THR A O 1
ATOM 645 N N . ALA A 1 89 ? -3.649 2.689 7.032 1.00 95.44 89 ALA A N 1
ATOM 646 C CA . ALA A 1 89 ? -3.919 2.602 5.598 1.00 95.44 89 ALA A CA 1
ATOM 647 C C . ALA A 1 89 ? -2.780 3.223 4.773 1.00 95.44 89 ALA A C 1
ATOM 649 O O . ALA A 1 89 ? -2.308 2.624 3.805 1.00 95.44 89 ALA A O 1
ATOM 650 N N . TYR A 1 90 ? -2.271 4.381 5.201 1.00 95.94 90 TYR A N 1
ATOM 651 C CA . TYR A 1 90 ? -1.146 5.045 4.546 1.00 95.94 90 TYR A CA 1
ATOM 652 C C . TYR A 1 90 ? 0.126 4.194 4.558 1.00 95.94 90 TYR A C 1
ATOM 654 O O . TYR A 1 90 ? 0.747 3.993 3.511 1.00 95.94 90 TYR A O 1
ATOM 662 N N . ILE A 1 91 ? 0.505 3.648 5.716 1.00 95.88 91 ILE A N 1
ATOM 663 C CA . ILE A 1 91 ? 1.695 2.795 5.845 1.00 95.88 91 ILE A CA 1
ATOM 664 C C . ILE A 1 91 ? 1.537 1.516 5.018 1.00 95.88 91 ILE A C 1
ATOM 666 O O . ILE A 1 91 ? 2.496 1.091 4.366 1.00 95.88 91 ILE A O 1
ATOM 670 N N . PHE A 1 92 ? 0.344 0.918 5.011 1.00 96.06 92 PHE A N 1
ATOM 671 C CA . PHE A 1 92 ? 0.052 -0.265 4.207 1.00 96.06 92 PHE A CA 1
ATOM 672 C C . PHE A 1 92 ? 0.234 0.017 2.708 1.00 96.06 92 PHE A C 1
ATOM 674 O O . PHE A 1 92 ? 1.005 -0.675 2.035 1.00 96.06 92 PHE A O 1
ATOM 681 N N . MET A 1 93 ? -0.385 1.087 2.200 1.00 95.94 93 MET A N 1
ATOM 682 C CA . MET A 1 93 ? -0.279 1.485 0.792 1.00 95.94 93 MET A CA 1
ATOM 683 C C . MET A 1 93 ? 1.154 1.865 0.405 1.00 95.94 93 MET A C 1
ATOM 685 O O . MET A 1 93 ? 1.649 1.445 -0.643 1.00 95.94 93 MET A O 1
ATOM 689 N N . LEU A 1 94 ? 1.869 2.593 1.266 1.00 95.81 94 LEU A N 1
ATOM 690 C CA . LEU A 1 94 ? 3.271 2.937 1.029 1.00 95.81 94 LEU A CA 1
ATOM 691 C C . LEU A 1 94 ? 4.160 1.693 0.987 1.00 95.81 94 LEU A C 1
ATOM 693 O O . LEU A 1 94 ? 5.052 1.597 0.143 1.00 95.81 94 LEU A O 1
ATOM 697 N N . SER A 1 95 ? 3.913 0.724 1.867 1.00 96.06 95 SER A N 1
ATOM 698 C CA . SER A 1 95 ? 4.639 -0.550 1.873 1.00 96.06 95 SER A CA 1
ATOM 699 C C . SER A 1 95 ? 4.419 -1.321 0.572 1.00 96.06 95 SER A C 1
ATOM 701 O O . SER A 1 95 ? 5.376 -1.868 0.020 1.00 96.06 95 SER A O 1
ATOM 703 N N . HIS A 1 96 ? 3.198 -1.293 0.033 1.00 94.81 96 HIS A N 1
ATOM 704 C CA . HIS A 1 96 ? 2.890 -1.877 -1.269 1.00 94.81 96 HIS A CA 1
ATOM 705 C C . HIS A 1 96 ? 3.658 -1.188 -2.408 1.00 94.81 96 HIS A C 1
ATOM 707 O O . HIS A 1 96 ? 4.347 -1.860 -3.177 1.00 94.81 96 HIS A O 1
ATOM 713 N N . VAL A 1 97 ? 3.645 0.148 -2.475 1.00 96.00 97 VAL A N 1
ATOM 714 C CA . VAL A 1 97 ? 4.411 0.899 -3.491 1.00 96.00 97 VAL A CA 1
ATOM 715 C C . VAL A 1 97 ? 5.910 0.608 -3.390 1.00 96.00 97 VAL A C 1
ATOM 717 O O . VAL A 1 97 ? 6.566 0.373 -4.404 1.00 96.00 97 VAL A O 1
ATOM 720 N N . LYS A 1 98 ? 6.465 0.546 -2.175 1.00 95.19 98 LYS A N 1
ATOM 721 C CA . LYS A 1 98 ? 7.875 0.183 -1.960 1.00 95.19 98 LYS A CA 1
ATOM 722 C C . LYS A 1 98 ? 8.195 -1.218 -2.481 1.00 95.19 98 LYS A C 1
ATOM 724 O O . LYS A 1 98 ? 9.258 -1.411 -3.072 1.00 95.19 98 LYS A O 1
ATOM 729 N N . ALA A 1 99 ? 7.294 -2.181 -2.291 1.00 94.31 99 ALA A N 1
ATOM 730 C CA . ALA A 1 99 ? 7.459 -3.533 -2.815 1.00 94.31 99 ALA A CA 1
ATOM 731 C C . ALA A 1 99 ? 7.429 -3.560 -4.354 1.00 94.31 99 ALA A C 1
ATOM 733 O O . ALA A 1 99 ? 8.300 -4.187 -4.959 1.00 94.31 99 ALA A O 1
ATOM 734 N N . LEU A 1 100 ? 6.504 -2.825 -4.984 1.00 93.56 100 LEU A N 1
ATOM 735 C CA . LEU A 1 100 ? 6.432 -2.695 -6.446 1.00 93.56 100 LEU A CA 1
ATOM 736 C C . LEU A 1 100 ? 7.694 -2.054 -7.029 1.00 93.56 100 LEU A C 1
ATOM 738 O O . LEU A 1 100 ? 8.277 -2.576 -7.977 1.00 93.56 100 LEU A O 1
ATOM 742 N N . VAL A 1 101 ? 8.162 -0.957 -6.431 1.00 94.56 101 VAL A N 1
ATOM 743 C CA . VAL A 1 101 ? 9.392 -0.280 -6.864 1.00 94.56 101 VAL A CA 1
ATOM 744 C C . VAL A 1 101 ? 10.606 -1.198 -6.693 1.00 94.56 101 VAL A C 1
ATOM 746 O O . VAL A 1 101 ? 11.434 -1.295 -7.595 1.00 94.56 101 VAL A O 1
ATOM 749 N N . SER A 1 102 ? 10.694 -1.935 -5.581 1.00 92.88 102 SER A N 1
ATOM 750 C CA . SER A 1 102 ? 11.748 -2.938 -5.365 1.00 92.88 102 SER A CA 1
ATOM 751 C C . SER A 1 102 ? 11.729 -4.041 -6.431 1.00 92.88 102 SER A C 1
ATOM 753 O O . SER A 1 102 ? 12.779 -4.426 -6.952 1.00 92.88 102 SER A O 1
ATOM 755 N N . ALA A 1 103 ? 10.541 -4.521 -6.809 1.00 91.69 103 ALA A N 1
ATOM 756 C CA . ALA A 1 103 ? 10.395 -5.486 -7.892 1.00 91.69 103 ALA A CA 1
ATOM 757 C C . ALA A 1 103 ? 10.838 -4.901 -9.243 1.00 91.69 103 ALA A C 1
ATOM 759 O O . ALA A 1 103 ? 11.608 -5.544 -9.953 1.00 91.69 103 ALA A O 1
ATOM 760 N N . ALA A 1 104 ? 10.451 -3.665 -9.561 1.00 91.69 104 ALA A N 1
ATOM 761 C CA . ALA A 1 104 ? 10.850 -2.992 -10.797 1.00 91.69 104 ALA A CA 1
ATOM 762 C C . ALA A 1 104 ? 12.378 -2.824 -10.916 1.00 91.69 104 ALA A C 1
ATOM 764 O O . ALA A 1 104 ? 12.936 -3.038 -11.993 1.00 91.69 104 ALA A O 1
ATOM 765 N N . ILE A 1 105 ? 13.074 -2.514 -9.813 1.00 94.00 105 ILE A N 1
ATOM 766 C CA . ILE A 1 105 ? 14.547 -2.461 -9.787 1.00 94.00 105 ILE A CA 1
ATOM 767 C C . ILE A 1 105 ? 15.143 -3.842 -10.083 1.00 94.00 105 ILE A C 1
ATOM 769 O O . ILE A 1 105 ? 16.035 -3.956 -10.920 1.00 94.00 105 ILE A O 1
ATOM 773 N N . ARG A 1 106 ? 14.648 -4.906 -9.430 1.00 91.75 106 ARG A N 1
ATOM 774 C CA . ARG A 1 106 ? 15.136 -6.282 -9.663 1.00 91.75 106 ARG A CA 1
ATOM 775 C C . ARG A 1 106 ? 14.836 -6.794 -11.071 1.00 91.75 106 ARG A C 1
ATOM 777 O O . ARG A 1 106 ? 15.591 -7.610 -11.584 1.00 91.75 106 ARG A O 1
ATOM 784 N N . ALA A 1 107 ? 13.768 -6.300 -11.690 1.00 89.88 107 ALA A N 1
ATOM 785 C CA . ALA A 1 107 ? 13.443 -6.555 -13.090 1.00 89.88 107 ALA A CA 1
ATOM 786 C C . ALA A 1 107 ? 14.288 -5.716 -14.072 1.00 89.88 107 ALA A C 1
ATOM 788 O O . ALA A 1 107 ? 14.141 -5.870 -15.280 1.00 89.88 107 ALA A O 1
ATOM 789 N N . GLY A 1 108 ? 15.158 -4.8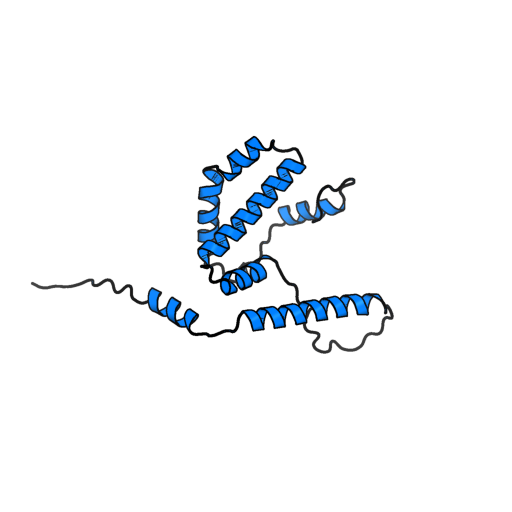25 -13.578 1.00 90.25 108 GLY A N 1
ATOM 790 C CA . GLY A 1 108 ? 16.025 -3.979 -14.399 1.00 90.25 108 GLY A CA 1
ATOM 791 C C . GLY A 1 108 ? 15.330 -2.772 -15.036 1.00 90.25 108 GLY A C 1
ATOM 792 O O . GLY A 1 108 ? 15.923 -2.136 -15.902 1.00 90.25 108 GLY A O 1
ATOM 793 N N . MET A 1 109 ? 14.099 -2.430 -14.628 1.00 90.00 109 MET A N 1
ATOM 794 C CA . MET A 1 109 ? 13.344 -1.315 -15.221 1.00 90.00 109 MET A CA 1
ATOM 795 C C . MET A 1 109 ? 13.895 0.058 -14.821 1.00 90.00 109 MET A C 1
ATOM 797 O O . MET A 1 109 ? 13.924 0.971 -15.642 1.00 90.00 109 MET A O 1
ATOM 801 N N . PHE A 1 110 ? 14.330 0.211 -13.565 1.00 87.38 110 PHE A N 1
ATOM 802 C CA . PHE A 1 110 ? 14.867 1.466 -13.030 1.00 87.38 110 PHE A CA 1
ATOM 803 C C . PHE A 1 110 ? 16.134 1.224 -12.211 1.00 87.38 110 PHE A C 1
ATOM 805 O O . PHE A 1 110 ? 16.260 0.216 -11.515 1.00 87.38 110 PHE A O 1
ATOM 812 N N . GLY A 1 111 ? 17.046 2.200 -12.226 1.00 90.12 111 GLY A N 1
ATOM 813 C CA . GLY A 1 111 ? 18.183 2.232 -11.303 1.00 90.12 111 GLY A CA 1
ATOM 814 C C . GLY A 1 111 ? 17.774 2.638 -9.875 1.00 90.12 111 GLY A C 1
ATOM 815 O O . GLY A 1 111 ? 16.743 3.293 -9.687 1.00 90.12 111 GLY A O 1
ATOM 816 N N . PRO A 1 112 ? 18.592 2.336 -8.848 1.00 89.06 112 PRO A N 1
ATOM 817 C CA . PRO A 1 112 ? 18.249 2.596 -7.445 1.00 89.06 112 PRO A CA 1
ATOM 818 C C . PRO A 1 112 ? 17.987 4.080 -7.145 1.00 89.06 112 PRO A C 1
ATOM 820 O O . PRO A 1 112 ? 17.061 4.401 -6.405 1.00 89.06 112 PRO A O 1
ATOM 823 N N . PHE A 1 113 ? 18.729 5.004 -7.762 1.00 93.12 113 PHE A N 1
ATOM 824 C CA . PHE A 1 113 ? 18.502 6.444 -7.587 1.00 93.12 113 PHE A CA 1
ATOM 825 C C . PHE A 1 113 ? 17.177 6.920 -8.194 1.00 93.12 113 PHE A C 1
ATOM 827 O O . PHE A 1 113 ? 16.486 7.746 -7.600 1.00 93.12 113 PHE A O 1
ATOM 834 N N . GLN A 1 114 ? 16.796 6.377 -9.354 1.00 91.12 114 GLN A N 1
ATOM 835 C CA . GLN A 1 114 ? 15.513 6.694 -9.984 1.00 91.12 114 GLN A CA 1
ATOM 836 C C . GLN A 1 114 ? 14.353 6.192 -9.122 1.00 91.12 114 GLN A C 1
ATOM 838 O O . GLN A 1 114 ? 13.397 6.926 -8.895 1.00 91.12 114 GLN A O 1
ATOM 843 N N . ALA A 1 115 ? 14.475 4.989 -8.559 1.00 92.06 115 ALA A N 1
ATOM 844 C CA . ALA A 1 115 ? 13.499 4.448 -7.623 1.00 92.06 115 ALA A CA 1
ATOM 845 C C . ALA A 1 115 ? 13.319 5.317 -6.367 1.00 92.06 115 ALA A C 1
ATOM 847 O O . ALA A 1 115 ? 12.186 5.575 -5.961 1.00 92.06 115 ALA A O 1
ATOM 848 N N . GLN A 1 116 ? 14.411 5.819 -5.777 1.00 93.38 116 GLN A N 1
ATOM 849 C CA . GLN A 1 116 ? 14.317 6.752 -4.647 1.00 93.38 116 GLN A CA 1
ATOM 850 C C . GLN A 1 116 ? 13.638 8.063 -5.048 1.00 93.38 116 GLN A C 1
ATOM 852 O O . GLN A 1 116 ? 12.802 8.566 -4.302 1.00 93.38 116 GLN A O 1
ATOM 857 N N . LYS A 1 117 ? 13.933 8.584 -6.246 1.00 93.75 117 LYS A N 1
ATOM 858 C CA . LYS A 1 117 ? 13.260 9.776 -6.774 1.00 93.75 117 LYS A CA 1
ATOM 859 C C . LYS A 1 117 ? 11.753 9.559 -6.940 1.00 93.75 117 LYS A C 1
ATOM 861 O O . LYS A 1 117 ? 10.995 10.465 -6.624 1.00 93.75 117 LYS A O 1
ATOM 866 N N . ILE A 1 118 ? 11.322 8.378 -7.392 1.00 92.19 118 ILE A N 1
ATOM 867 C CA . ILE A 1 118 ? 9.897 8.025 -7.501 1.00 92.19 118 ILE A CA 1
ATOM 868 C C . ILE A 1 118 ? 9.250 7.984 -6.111 1.00 92.19 118 ILE A C 1
ATOM 870 O O . ILE A 1 118 ? 8.215 8.606 -5.899 1.00 92.19 118 ILE A O 1
ATOM 874 N N . LEU A 1 119 ? 9.872 7.297 -5.147 1.00 93.56 119 LEU A N 1
ATOM 875 C CA . LEU A 1 119 ? 9.327 7.155 -3.790 1.00 93.56 119 LEU A CA 1
ATOM 876 C C . LEU A 1 119 ? 9.276 8.481 -3.016 1.00 93.56 119 LEU A C 1
ATOM 878 O O . LEU A 1 119 ? 8.343 8.699 -2.249 1.00 93.56 119 LEU A O 1
ATOM 882 N N . ALA A 1 120 ? 10.257 9.361 -3.222 1.00 93.75 120 ALA A N 1
ATOM 883 C CA . ALA A 1 120 ? 10.277 10.715 -2.665 1.00 93.75 120 ALA A CA 1
ATOM 884 C C . ALA A 1 120 ? 9.503 11.733 -3.528 1.00 93.75 120 ALA A C 1
ATOM 886 O O . ALA A 1 120 ? 9.437 12.917 -3.187 1.00 93.75 120 ALA A O 1
ATOM 887 N N . GLY A 1 121 ? 8.958 11.281 -4.659 1.00 93.94 121 GLY A N 1
ATOM 888 C CA . GLY A 1 121 ? 8.291 12.102 -5.654 1.00 93.94 121 GLY A CA 1
ATOM 889 C C . GLY A 1 121 ? 6.966 12.665 -5.159 1.00 93.94 121 GLY A C 1
ATOM 890 O O . GLY A 1 121 ? 6.306 12.124 -4.265 1.00 93.94 121 GLY A O 1
ATOM 891 N N . LYS A 1 122 ? 6.560 13.773 -5.780 1.00 94.31 122 LYS A N 1
ATOM 892 C CA . LYS A 1 122 ? 5.271 14.416 -5.508 1.00 94.31 122 LYS A CA 1
ATOM 893 C C . LYS A 1 122 ? 4.117 13.483 -5.885 1.00 94.31 122 LYS A C 1
ATOM 895 O O . LYS A 1 122 ? 3.121 13.426 -5.174 1.00 94.31 122 LYS A O 1
ATOM 900 N N . GLU A 1 123 ? 4.305 12.709 -6.945 1.00 92.56 123 GLU A N 1
ATOM 901 C CA . GLU A 1 123 ? 3.335 11.788 -7.518 1.00 92.56 123 GLU A CA 1
ATOM 902 C C . GLU A 1 123 ? 2.889 10.742 -6.493 1.00 92.56 123 GLU A C 1
ATOM 904 O O . GLU A 1 123 ? 1.698 10.608 -6.239 1.00 92.56 123 GLU A O 1
ATOM 909 N N . VAL A 1 124 ? 3.828 10.044 -5.840 1.00 94.50 124 VAL A N 1
ATOM 910 C CA . VAL A 1 124 ? 3.498 9.034 -4.816 1.00 94.50 124 VAL A CA 1
ATOM 911 C C . VAL A 1 124 ? 2.866 9.687 -3.587 1.00 94.50 124 VAL A C 1
ATOM 913 O O . VAL A 1 124 ? 1.888 9.166 -3.048 1.00 94.50 124 VAL A O 1
ATOM 916 N N . ARG A 1 125 ? 3.397 10.841 -3.162 1.00 94.12 125 ARG A N 1
ATOM 917 C CA . ARG A 1 125 ? 2.904 11.580 -1.991 1.00 94.12 125 ARG A CA 1
ATOM 918 C C . ARG A 1 125 ? 1.460 12.056 -2.153 1.00 94.12 125 ARG A C 1
ATOM 920 O O . ARG A 1 125 ? 0.744 12.109 -1.161 1.00 94.12 125 ARG A O 1
ATOM 927 N N . GLU A 1 126 ? 1.038 12.401 -3.365 1.00 95.56 126 GLU A N 1
ATOM 928 C CA . GLU A 1 126 ? -0.336 12.837 -3.654 1.00 95.56 126 GLU A CA 1
ATOM 929 C C . GLU A 1 126 ? -1.260 11.664 -3.992 1.00 95.56 126 GLU A C 1
ATOM 931 O O . GLU A 1 126 ? -2.419 11.650 -3.574 1.00 95.56 126 GLU A O 1
ATOM 936 N N . LEU A 1 127 ? -0.742 10.649 -4.688 1.00 96.12 127 LEU A N 1
ATOM 937 C CA . LEU A 1 127 ? -1.505 9.471 -5.091 1.00 96.12 127 LEU A CA 1
ATOM 938 C C . LEU A 1 127 ? -2.036 8.686 -3.888 1.00 96.12 127 LEU A C 1
ATOM 940 O O . LEU A 1 127 ? -3.194 8.275 -3.893 1.00 96.12 127 LEU A O 1
ATOM 944 N N . LEU A 1 128 ? -1.211 8.470 -2.860 1.00 96.06 128 LEU A N 1
ATOM 945 C CA . LEU A 1 128 ? -1.591 7.654 -1.701 1.00 96.06 128 LEU A CA 1
ATOM 946 C C . LEU A 1 128 ? -2.791 8.226 -0.934 1.00 96.06 128 LEU A C 1
ATOM 948 O O . LEU A 1 128 ? -3.787 7.513 -0.807 1.00 96.06 128 LEU A O 1
ATOM 952 N N . PRO A 1 129 ? -2.757 9.484 -0.452 1.00 95.75 129 PRO A N 1
ATOM 953 C CA . PRO A 1 129 ? -3.900 10.078 0.232 1.00 95.75 129 PRO A CA 1
ATOM 954 C C . PRO A 1 129 ? -5.147 10.137 -0.653 1.00 95.75 129 PRO A C 1
ATOM 95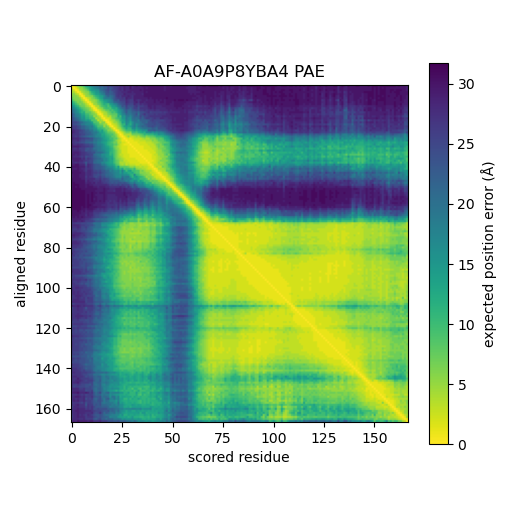6 O O . PRO A 1 129 ? -6.247 9.894 -0.163 1.00 95.75 129 PRO A O 1
ATOM 959 N N . ALA A 1 130 ? -4.989 10.407 -1.954 1.00 96.75 130 ALA A N 1
ATOM 960 C CA . ALA A 1 130 ? -6.108 10.434 -2.891 1.00 96.75 130 ALA A CA 1
ATOM 961 C C . ALA A 1 130 ? -6.774 9.056 -3.045 1.00 96.75 130 ALA A C 1
ATOM 963 O O . ALA A 1 130 ? -8.000 8.967 -3.021 1.00 96.7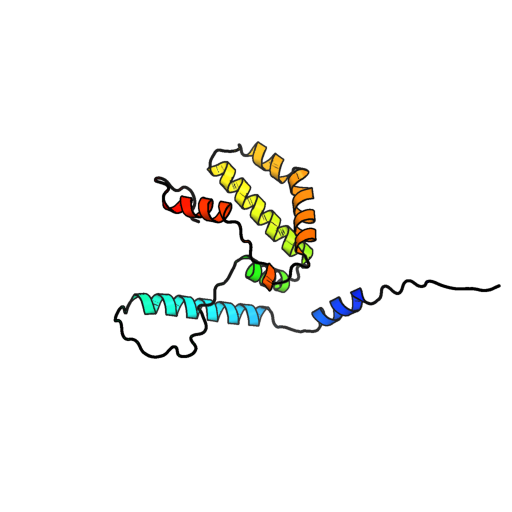5 130 ALA A O 1
ATOM 964 N N . LEU A 1 131 ? -5.984 7.982 -3.157 1.00 95.19 131 LEU A N 1
ATOM 965 C CA . LEU A 1 131 ? -6.495 6.609 -3.214 1.00 95.19 131 LEU A CA 1
ATOM 966 C C . LEU A 1 131 ? -7.184 6.202 -1.911 1.00 95.19 131 LEU A C 1
ATOM 968 O O . LEU A 1 131 ? -8.274 5.643 -1.955 1.00 95.19 131 LEU A O 1
ATOM 972 N N . ILE A 1 132 ? -6.574 6.511 -0.764 1.00 95.62 132 ILE A N 1
ATOM 973 C CA . ILE A 1 132 ? -7.150 6.194 0.550 1.00 95.62 132 ILE A CA 1
ATOM 974 C C . ILE A 1 132 ? -8.483 6.912 0.720 1.00 95.62 132 ILE A C 1
ATOM 976 O O . ILE A 1 132 ? -9.464 6.281 1.088 1.00 95.62 132 ILE A O 1
ATOM 980 N N . LYS A 1 133 ? -8.540 8.206 0.391 1.00 95.94 133 LYS A N 1
ATOM 981 C CA . LYS A 1 133 ? -9.778 8.986 0.452 1.00 95.94 133 LYS A CA 1
ATOM 982 C C . LYS A 1 133 ? -10.858 8.419 -0.468 1.00 95.94 133 LYS A C 1
ATOM 984 O O . LYS A 1 133 ? -12.021 8.409 -0.095 1.00 95.94 133 LYS A O 1
ATOM 989 N N . ARG A 1 134 ? -10.483 7.964 -1.667 1.00 94.25 134 ARG A N 1
ATOM 990 C CA . ARG A 1 134 ? -11.429 7.395 -2.636 1.00 94.25 134 ARG A CA 1
ATOM 991 C C . ARG A 1 134 ? -12.080 6.109 -2.127 1.00 94.25 134 ARG A C 1
ATOM 993 O O . ARG A 1 134 ? -13.256 5.906 -2.388 1.00 94.25 134 ARG A O 1
ATOM 1000 N N . GLU A 1 135 ? -11.315 5.257 -1.450 1.00 93.19 135 GLU A N 1
ATOM 1001 C CA . GLU A 1 135 ? -11.763 3.923 -1.022 1.00 93.19 135 GLU A CA 1
ATOM 1002 C C . GLU A 1 135 ? -12.188 3.850 0.450 1.00 93.19 135 GLU A C 1
ATOM 1004 O O . GLU A 1 135 ? -12.495 2.764 0.937 1.00 93.19 135 GLU A O 1
ATOM 1009 N N . TRP A 1 136 ? -12.175 4.972 1.176 1.00 94.06 136 TRP A N 1
ATOM 1010 C CA . TRP A 1 136 ? -12.374 4.979 2.628 1.00 94.06 136 TRP A CA 1
ATOM 1011 C C . TRP A 1 136 ? -13.726 4.387 3.040 1.00 94.06 136 TRP A C 1
ATOM 1013 O O . TRP A 1 136 ? -13.785 3.534 3.922 1.00 94.06 136 TRP A O 1
ATOM 1023 N N . ASP A 1 137 ? -14.784 4.778 2.330 1.00 93.62 137 ASP A N 1
ATOM 1024 C CA . ASP A 1 137 ? -16.164 4.372 2.609 1.00 93.62 137 ASP A CA 1
ATOM 1025 C C . ASP A 1 137 ? -16.638 3.221 1.702 1.00 93.62 137 ASP A C 1
ATOM 1027 O O . ASP A 1 137 ? -17.840 2.975 1.563 1.00 93.62 137 ASP A O 1
ATOM 1031 N N . THR A 1 138 ? -15.712 2.508 1.044 1.00 92.06 138 THR A N 1
ATOM 1032 C CA . THR A 1 138 ? -16.065 1.375 0.181 1.00 92.06 138 THR A CA 1
ATOM 1033 C C . THR A 1 138 ? -16.587 0.213 1.043 1.00 92.06 138 THR A C 1
ATOM 1035 O O . THR A 1 138 ? -15.844 -0.324 1.869 1.00 92.06 138 THR A O 1
ATOM 1038 N N . PRO A 1 139 ? -17.849 -0.229 0.858 1.00 90.12 139 PRO A N 1
ATOM 1039 C CA . PRO A 1 139 ? -18.416 -1.312 1.652 1.00 90.12 139 PRO A CA 1
ATOM 1040 C C . PRO A 1 139 ? -17.753 -2.653 1.307 1.00 90.12 139 PRO A C 1
ATOM 1042 O O . PRO A 1 139 ? -17.285 -2.860 0.183 1.00 90.12 139 PRO A O 1
ATOM 1045 N N . ILE A 1 140 ? -17.733 -3.591 2.259 1.00 87.38 140 ILE A N 1
ATOM 1046 C CA . ILE A 1 140 ? -16.998 -4.861 2.132 1.00 87.38 140 ILE A CA 1
ATOM 1047 C C . ILE A 1 140 ? -17.472 -5.711 0.945 1.00 87.38 140 ILE A C 1
ATOM 1049 O O . ILE A 1 140 ? -16.665 -6.378 0.299 1.00 87.38 140 ILE A O 1
ATOM 1053 N N . GLU A 1 141 ? -18.752 -5.628 0.589 1.00 88.56 141 GLU A N 1
ATOM 1054 C CA . GLU A 1 141 ? -19.342 -6.325 -0.558 1.00 88.56 141 GLU A CA 1
ATOM 1055 C C . GLU A 1 141 ? -18.787 -5.812 -1.896 1.00 88.56 141 GLU A C 1
ATOM 1057 O O . GLU A 1 141 ? -18.846 -6.514 -2.905 1.00 88.56 141 GLU A O 1
ATOM 1062 N N . LYS A 1 142 ? -18.233 -4.594 -1.908 1.00 86.88 142 LYS A N 1
ATOM 1063 C CA . LYS A 1 142 ? -17.606 -3.950 -3.070 1.00 86.88 142 LYS A CA 1
ATOM 1064 C C . LYS A 1 142 ? -16.083 -3.866 -2.962 1.00 86.88 142 LYS A C 1
ATOM 1066 O O . LYS A 1 142 ? -15.452 -3.324 -3.861 1.00 86.88 142 LYS A O 1
ATOM 1071 N N . ALA A 1 143 ? -15.483 -4.429 -1.913 1.00 82.50 143 ALA A N 1
ATOM 1072 C CA . ALA A 1 143 ? -14.032 -4.413 -1.719 1.00 82.50 143 ALA A CA 1
ATOM 1073 C C . ALA A 1 143 ? -13.268 -5.307 -2.719 1.00 82.50 143 ALA A C 1
ATOM 1075 O O . ALA A 1 143 ? -12.041 -5.260 -2.791 1.00 82.50 143 ALA A O 1
ATOM 1076 N N . GLY A 1 144 ? -13.973 -6.144 -3.488 1.00 82.12 144 GLY A N 1
ATOM 1077 C CA . GLY A 1 144 ? -13.376 -6.970 -4.532 1.00 82.12 144 GLY A CA 1
ATOM 1078 C C . GLY A 1 144 ? -12.984 -6.156 -5.766 1.00 82.12 144 GLY A C 1
ATOM 1079 O O . GLY A 1 144 ? -13.810 -5.460 -6.352 1.00 82.12 144 GLY A O 1
ATOM 1080 N N . GLN A 1 145 ? -11.737 -6.299 -6.218 1.00 79.69 145 GLN A N 1
ATOM 1081 C CA . GLN A 1 145 ? -11.309 -5.785 -7.516 1.00 79.69 145 GLN A CA 1
ATOM 1082 C C . GLN A 1 145 ? -11.611 -6.824 -8.603 1.00 79.69 145 GLN A C 1
ATOM 1084 O O . GLN A 1 145 ? -11.138 -7.953 -8.524 1.00 79.69 145 GLN A O 1
ATOM 1089 N N . SER A 1 146 ? -12.354 -6.430 -9.640 1.00 80.44 146 SER A N 1
ATOM 1090 C CA . SER A 1 146 ? -12.483 -7.209 -10.876 1.00 80.44 146 SER A CA 1
ATOM 1091 C C . SER A 1 146 ? -11.806 -6.448 -12.011 1.00 80.44 146 SER A C 1
ATOM 1093 O O . SER A 1 146 ? -12.214 -5.348 -12.384 1.00 80.44 146 SER A O 1
ATOM 1095 N N . SER A 1 147 ? -10.711 -6.993 -12.533 1.00 85.50 147 SER A N 1
ATOM 1096 C CA . SER A 1 147 ? -10.037 -6.423 -13.696 1.00 85.50 147 SER A CA 1
ATOM 1097 C C . SER A 1 147 ? -9.555 -7.558 -14.594 1.00 85.50 147 SER A C 1
ATOM 1099 O O . SER A 1 147 ? -8.444 -8.050 -14.408 1.00 85.50 147 SER A O 1
ATOM 1101 N N . PRO A 1 148 ? -10.357 -7.947 -15.604 1.00 86.25 148 PRO A N 1
ATOM 1102 C CA . PRO A 1 148 ? -10.052 -9.099 -16.453 1.00 86.25 148 PRO A CA 1
ATOM 1103 C C . PRO A 1 148 ? -8.679 -9.015 -17.131 1.00 86.25 148 PRO A C 1
ATOM 1105 O O . PRO A 1 148 ? -8.016 -10.023 -17.350 1.00 86.25 148 PRO A O 1
ATOM 1108 N N . VAL A 1 149 ? -8.235 -7.796 -17.455 1.00 91.06 149 VAL A N 1
ATOM 1109 C CA . VAL A 1 149 ? -6.917 -7.552 -18.054 1.00 91.06 149 VAL A CA 1
ATOM 1110 C C . VAL A 1 149 ? -5.796 -7.865 -17.064 1.00 91.06 149 VAL A C 1
ATOM 1112 O O . VAL A 1 149 ? -4.810 -8.498 -17.437 1.00 91.06 149 VAL A O 1
ATOM 1115 N N . VAL A 1 150 ? -5.943 -7.442 -15.806 1.00 88.19 150 VAL A N 1
ATOM 1116 C CA . VAL A 1 150 ? -4.967 -7.730 -14.748 1.00 88.19 150 VAL A CA 1
ATOM 1117 C C . VAL A 1 150 ? -4.962 -9.223 -14.431 1.00 88.19 150 VAL A C 1
ATOM 1119 O O . VAL A 1 150 ? -3.884 -9.797 -14.307 1.00 88.19 150 VAL A O 1
ATOM 1122 N N . ASP A 1 151 ? -6.130 -9.865 -14.396 1.00 87.56 151 ASP A N 1
ATOM 1123 C CA . ASP A 1 151 ? -6.249 -11.304 -14.141 1.00 87.56 151 ASP A CA 1
ATOM 1124 C C . ASP A 1 151 ? -5.527 -12.125 -15.220 1.00 87.56 151 ASP A C 1
ATOM 1126 O O . ASP A 1 151 ? -4.746 -13.023 -14.902 1.00 87.56 151 ASP A O 1
ATOM 1130 N N . LEU A 1 152 ? -5.703 -11.765 -16.499 1.00 89.00 152 LEU A N 1
ATOM 1131 C CA . LEU A 1 152 ? -4.996 -12.402 -17.614 1.00 89.00 152 LEU A CA 1
ATOM 1132 C C . LEU A 1 152 ? -3.479 -12.163 -17.558 1.00 89.00 152 LEU A C 1
ATOM 1134 O O . LEU A 1 152 ? -2.699 -13.048 -17.905 1.00 89.00 152 LEU A O 1
ATOM 1138 N N . TRP A 1 153 ? -3.052 -10.968 -17.146 1.00 85.69 153 TRP A N 1
ATOM 1139 C CA . TRP A 1 153 ? -1.633 -10.642 -17.006 1.00 85.69 153 TRP A CA 1
ATOM 1140 C C . TRP A 1 153 ? -0.976 -11.414 -15.855 1.00 85.69 153 TRP A C 1
ATOM 1142 O O . TRP A 1 153 ? 0.132 -11.926 -16.010 1.00 85.69 153 TRP A O 1
ATOM 1152 N N . ILE A 1 154 ? -1.650 -11.527 -14.707 1.00 86.50 154 ILE A N 1
ATOM 1153 C CA . ILE A 1 154 ? -1.165 -12.309 -13.561 1.00 86.50 154 ILE A CA 1
ATOM 1154 C C . ILE A 1 154 ? -1.109 -13.793 -13.931 1.00 86.50 154 ILE A C 1
ATOM 1156 O O . ILE A 1 154 ? -0.076 -14.424 -13.715 1.00 86.50 154 ILE A O 1
ATOM 1160 N N . GLY A 1 155 ? -2.153 -14.313 -14.584 1.00 85.12 155 GLY A N 1
ATOM 1161 C CA . GLY A 1 155 ? -2.202 -15.661 -15.159 1.00 85.12 155 GLY A CA 1
ATOM 1162 C C . GLY A 1 155 ? -1.317 -15.853 -16.394 1.00 85.12 155 GLY A C 1
ATOM 1163 O O . GLY A 1 155 ? -1.572 -16.726 -17.208 1.00 85.12 155 GLY A O 1
ATOM 1164 N N . ARG A 1 156 ? -0.320 -14.994 -16.616 1.00 85.00 156 ARG A N 1
ATOM 1165 C CA . ARG A 1 156 ? 0.790 -15.268 -17.534 1.00 85.00 156 ARG A CA 1
ATOM 1166 C C . ARG A 1 156 ? 2.057 -15.648 -16.773 1.00 85.00 156 ARG A C 1
ATOM 1168 O O . ARG A 1 156 ? 2.998 -16.181 -17.365 1.00 85.00 156 ARG A O 1
ATOM 1175 N N . HIS A 1 157 ? 2.118 -15.339 -15.483 1.00 83.69 157 HIS A N 1
ATOM 1176 C CA . HIS A 1 157 ? 3.324 -15.476 -14.685 1.00 83.69 157 HIS A CA 1
ATOM 1177 C C . HIS A 1 157 ? 3.735 -16.948 -14.497 1.00 83.69 157 HIS A C 1
ATOM 1179 O O . HIS A 1 157 ? 4.923 -17.257 -14.393 1.00 83.69 157 HIS A O 1
ATOM 1185 N N . GLU A 1 158 ? 2.785 -17.877 -14.528 1.00 84.62 158 GLU A N 1
ATOM 1186 C CA . GLU A 1 158 ? 3.011 -19.316 -14.398 1.00 84.62 158 GLU A CA 1
ATOM 1187 C C . GLU A 1 158 ? 3.654 -19.960 -15.634 1.00 84.62 158 GLU A C 1
ATOM 1189 O O . GLU A 1 158 ? 4.357 -20.961 -15.488 1.00 84.62 158 GLU A O 1
ATOM 1194 N N . ILE A 1 159 ? 3.488 -19.367 -16.824 1.00 85.81 159 ILE A N 1
ATOM 1195 C CA . ILE A 1 159 ? 4.057 -19.897 -18.077 1.00 85.81 159 ILE A CA 1
ATOM 1196 C C . ILE A 1 159 ? 5.407 -19.271 -18.458 1.00 85.81 159 ILE A C 1
ATOM 1198 O O . ILE A 1 159 ? 5.961 -19.573 -19.517 1.00 85.81 159 ILE A O 1
ATOM 1202 N N . LEU A 1 160 ? 5.956 -18.388 -17.619 1.00 79.88 160 LEU A N 1
ATOM 1203 C CA . LEU A 1 160 ? 7.281 -17.813 -17.844 1.00 79.88 160 LEU A CA 1
ATOM 1204 C C . LEU A 1 160 ? 8.366 -18.891 -17.698 1.00 79.88 160 LEU A C 1
ATOM 1206 O O . LEU A 1 160 ? 8.480 -19.529 -16.652 1.00 79.88 160 LEU A O 1
ATOM 1210 N N . TYR A 1 161 ? 9.204 -19.041 -18.733 1.00 83.94 161 TYR A N 1
ATOM 1211 C CA . TYR A 1 161 ? 10.329 -19.990 -18.753 1.00 83.94 161 TYR A CA 1
ATOM 1212 C C . TYR A 1 161 ? 11.344 -19.730 -17.626 1.00 83.94 161 TYR A C 1
ATOM 1214 O O . TYR A 1 161 ? 11.900 -20.665 -17.058 1.00 83.94 161 TYR A O 1
ATOM 1222 N N . SER A 1 162 ? 11.557 -18.458 -17.273 1.00 83.38 162 SER A N 1
ATOM 1223 C CA . SER A 1 162 ? 12.367 -18.042 -16.127 1.00 83.38 162 SER A CA 1
ATOM 1224 C C . SER A 1 162 ? 11.566 -17.084 -15.248 1.00 83.38 162 SER A C 1
ATOM 1226 O O . SER A 1 162 ? 11.057 -16.072 -15.733 1.00 83.38 162 SER A O 1
ATOM 1228 N N . ARG A 1 163 ? 11.446 -17.412 -13.955 1.00 80.50 163 ARG A N 1
ATOM 1229 C CA . ARG A 1 163 ? 10.713 -16.628 -12.952 1.00 80.50 163 ARG A CA 1
ATOM 1230 C C . ARG A 1 163 ? 11.680 -16.023 -11.940 1.00 80.50 163 ARG A C 1
ATOM 1232 O O . ARG A 1 163 ? 12.455 -16.732 -11.310 1.00 80.50 163 ARG A O 1
ATOM 1239 N N . VAL A 1 164 ? 11.593 -14.706 -11.761 1.00 80.94 164 VAL A N 1
ATOM 1240 C CA . VAL A 1 164 ? 12.407 -13.937 -10.793 1.00 80.94 164 VAL A CA 1
ATOM 1241 C C . VAL A 1 164 ? 11.614 -13.598 -9.520 1.00 80.94 164 VAL A C 1
ATOM 1243 O O . VAL A 1 164 ? 12.177 -13.216 -8.491 1.00 80.94 164 VAL A O 1
ATOM 1246 N N . PHE A 1 165 ? 10.293 -13.762 -9.570 1.00 79.75 165 PHE A N 1
ATOM 1247 C CA . PHE A 1 165 ? 9.379 -13.510 -8.464 1.00 79.75 165 PHE A CA 1
ATOM 1248 C C . PHE A 1 165 ? 8.545 -14.758 -8.185 1.00 79.75 165 PHE A C 1
ATOM 1250 O O . PHE A 1 165 ? 8.307 -15.568 -9.077 1.00 79.75 165 PHE A O 1
ATOM 1257 N N . ASN A 1 166 ? 8.117 -14.905 -6.936 1.00 71.81 166 ASN A N 1
ATOM 1258 C CA . ASN A 1 166 ? 7.084 -15.852 -6.548 1.00 71.81 166 ASN A CA 1
ATOM 1259 C C . ASN A 1 166 ? 5.801 -15.032 -6.389 1.00 71.81 166 ASN A C 1
ATOM 1261 O O . ASN A 1 166 ? 5.752 -14.189 -5.491 1.00 71.81 166 ASN A O 1
ATOM 1265 N N . SER A 1 167 ? 4.845 -15.193 -7.306 1.00 65.19 167 SER A N 1
ATOM 1266 C CA . SER A 1 167 ? 3.468 -14.716 -7.108 1.00 65.19 167 SER A CA 1
ATOM 1267 C C . SER A 1 167 ? 2.631 -15.830 -6.509 1.00 65.19 167 SER A C 1
ATOM 1269 O O . SER A 1 167 ? 2.900 -17.001 -6.860 1.00 65.19 167 SER A O 1
#

Solvent-accessible surface area (backbone atoms only — not comparable to full-atom values): 10646 Å² total; per-residue (Å²): 130,85,78,90,84,82,83,83,84,81,66,69,72,63,54,57,60,54,62,63,65,68,63,85,67,61,50,70,58,53,53,51,52,50,51,51,51,40,52,50,40,53,49,50,56,58,56,55,70,76,59,89,71,94,73,96,73,79,91,72,84,67,76,70,76,72,75,85,54,66,67,67,51,50,53,54,52,38,49,63,72,67,49,53,69,69,60,47,53,50,53,53,53,50,51,51,53,53,50,54,51,53,50,37,39,76,72,66,76,44,56,74,69,58,47,50,51,50,70,73,25,69,65,49,65,52,48,51,59,53,52,50,65,71,52,66,82,59,52,77,93,65,65,71,87,85,50,73,69,58,53,53,57,58,73,44,61,84,76,46,93,76,75,93,70,90,130

Radius of gyration: 23.41 Å; Cα contacts (8 Å, |Δi|>4): 49; chains: 1; bounding box: 56×85×44 Å